Protein AF-A0A7S3T2J5-F1 (afdb_monomer)

Mean predicted aligned error: 13.07 Å

Organism: NCBI:txid141414

Radius of gyration: 18.02 Å; Cα contacts (8 Å, |Δi|>4): 189; chains: 1; bounding box: 41×32×52 Å

Secondary structure (DSSP, 8-state):
---------EEEESSTTPEEEEEEEEEEEETT-S-EEEEEEEEEEE-STGGGTS-SSTTS-EEEEEE------HHHHHHHHHHHHTT-----B---TTS---GGGTT--SSS-B--S---GGGS-GGGGGG--

Structure (mmCIF, N/CA/C/O backbone):
data_AF-A0A7S3T2J5-F1
#
_entry.id   AF-A0A7S3T2J5-F1
#
loop_
_atom_site.group_PDB
_atom_site.id
_atom_site.type_symbol
_atom_site.label_atom_id
_atom_site.label_alt_id
_atom_site.label_comp_id
_atom_site.label_asym_id
_atom_site.label_entity_id
_atom_site.label_seq_id
_atom_site.pdbx_PDB_ins_code
_atom_site.Cartn_x
_atom_site.Cartn_y
_atom_site.Cartn_z
_atom_site.occupancy
_atom_site.B_iso_or_equiv
_atom_site.auth_seq_id
_atom_site.auth_comp_id
_atom_site.auth_asym_id
_atom_site.auth_atom_id
_atom_site.pdbx_PDB_model_num
ATOM 1 N N . GLU A 1 1 ? 20.599 11.125 -16.199 1.00 37.53 1 GLU A N 1
ATOM 2 C CA . GLU A 1 1 ? 20.262 11.473 -14.803 1.00 37.53 1 GLU A CA 1
ATOM 3 C C . GLU A 1 1 ? 19.714 10.241 -14.103 1.00 37.53 1 GLU A C 1
ATOM 5 O O . GLU A 1 1 ? 18.983 9.485 -14.730 1.00 37.53 1 GLU A O 1
ATOM 10 N N . VAL A 1 2 ? 20.115 9.981 -12.857 1.00 46.31 2 VAL A N 1
ATOM 11 C CA . VAL A 1 2 ? 19.514 8.902 -12.060 1.00 46.31 2 VAL A CA 1
ATOM 12 C C . VAL A 1 2 ? 18.195 9.443 -11.529 1.00 46.31 2 VAL A C 1
ATOM 14 O O . VAL A 1 2 ? 18.190 10.339 -10.688 1.00 46.31 2 VAL A O 1
ATOM 17 N N . GLU A 1 3 ? 17.090 8.938 -12.067 1.00 45.47 3 GLU A N 1
ATOM 18 C CA . GLU A 1 3 ? 15.744 9.227 -11.588 1.00 45.47 3 GLU A CA 1
ATOM 19 C C . GLU A 1 3 ? 15.683 8.922 -10.084 1.00 45.47 3 GLU A C 1
ATOM 21 O O . GLU A 1 3 ? 15.905 7.793 -9.637 1.00 45.47 3 GLU A O 1
ATOM 26 N N . LYS A 1 4 ? 15.496 9.969 -9.277 1.00 44.91 4 LYS A N 1
ATOM 27 C CA . LYS A 1 4 ? 15.444 9.879 -7.819 1.00 44.91 4 LYS A CA 1
ATOM 28 C C . LYS A 1 4 ? 14.206 9.051 -7.471 1.00 44.91 4 LYS A C 1
ATOM 30 O O . LYS A 1 4 ? 13.093 9.533 -7.657 1.00 44.91 4 LYS A O 1
ATOM 35 N N . LEU A 1 5 ? 14.403 7.810 -7.013 1.00 49.81 5 LEU A N 1
ATOM 36 C CA . LEU A 1 5 ? 13.306 6.927 -6.603 1.00 49.81 5 LEU A CA 1
ATOM 37 C C . LEU A 1 5 ? 12.352 7.701 -5.670 1.00 49.81 5 LEU A C 1
ATOM 39 O O . LEU A 1 5 ? 12.833 8.320 -4.712 1.00 49.81 5 LEU A O 1
ATOM 43 N N . PRO A 1 6 ? 11.038 7.712 -5.952 1.00 50.84 6 PRO A N 1
ATOM 44 C CA . PRO A 1 6 ? 10.086 8.539 -5.229 1.00 50.84 6 PRO A CA 1
ATOM 45 C C . PRO A 1 6 ? 10.014 8.119 -3.762 1.00 50.84 6 PRO A C 1
ATOM 47 O O . PRO A 1 6 ? 10.261 6.966 -3.405 1.00 50.84 6 PRO A O 1
ATOM 50 N N . GLU A 1 7 ? 9.741 9.119 -2.929 1.00 56.75 7 GLU A N 1
ATOM 51 C CA . GLU A 1 7 ? 9.939 9.148 -1.484 1.00 56.75 7 GLU A CA 1
ATOM 52 C C . GLU A 1 7 ? 9.652 7.831 -0.749 1.00 56.75 7 GLU A C 1
ATOM 54 O O . GLU A 1 7 ? 8.604 7.194 -0.882 1.00 56.75 7 GLU A O 1
ATOM 59 N N . ARG A 1 8 ? 10.629 7.474 0.091 1.00 78.06 8 ARG A N 1
ATOM 60 C CA . ARG A 1 8 ? 10.541 6.439 1.123 1.00 78.06 8 ARG A CA 1
ATOM 61 C C . ARG A 1 8 ? 9.347 6.716 2.044 1.00 78.06 8 ARG A C 1
ATOM 63 O O . ARG A 1 8 ? 8.918 7.856 2.180 1.00 78.06 8 ARG A O 1
ATOM 70 N N . TRP A 1 9 ? 8.860 5.668 2.706 1.00 88.50 9 TRP A N 1
ATOM 71 C CA . TRP A 1 9 ? 7.874 5.740 3.789 1.00 88.50 9 TRP A CA 1
ATOM 72 C C . TRP A 1 9 ? 7.984 7.025 4.622 1.00 88.50 9 TRP A C 1
ATOM 74 O O . TRP A 1 9 ? 9.035 7.277 5.213 1.00 88.50 9 TRP A O 1
ATOM 84 N N . HIS A 1 10 ? 6.899 7.790 4.715 1.00 92.50 10 HIS A N 1
ATOM 85 C CA . HIS A 1 10 ? 6.818 8.964 5.582 1.00 92.50 10 HIS A CA 1
ATOM 86 C C . HIS A 1 10 ? 5.781 8.735 6.677 1.00 92.50 10 HIS A C 1
ATOM 88 O O . HIS A 1 10 ? 4.731 8.141 6.435 1.00 92.50 10 HIS A O 1
ATOM 94 N N . VAL A 1 11 ? 6.063 9.197 7.894 1.00 94.88 11 VAL A N 1
ATOM 95 C CA . VAL A 1 11 ? 5.111 9.095 9.006 1.00 94.88 11 VAL A CA 1
ATOM 96 C C . VAL A 1 11 ? 3.907 9.987 8.703 1.00 94.88 11 VAL A C 1
ATOM 98 O O . VAL A 1 11 ? 4.060 11.186 8.499 1.00 94.88 11 VAL A O 1
ATOM 101 N N . CYS A 1 12 ? 2.716 9.394 8.669 1.00 96.44 12 CYS A N 1
ATOM 102 C CA . CYS A 1 12 ? 1.449 10.093 8.429 1.00 96.44 12 CYS A CA 1
ATOM 103 C C . CYS A 1 12 ? 0.574 10.165 9.689 1.00 96.44 12 CYS A C 1
ATOM 105 O O . CYS A 1 12 ? -0.307 11.014 9.775 1.00 96.44 12 CYS A O 1
ATOM 107 N N . ALA A 1 13 ? 0.822 9.291 10.669 1.00 97.19 13 ALA A N 1
ATOM 108 C CA . ALA A 1 13 ? 0.230 9.347 11.998 1.00 97.19 13 ALA A CA 1
ATOM 109 C C . ALA A 1 13 ? 1.298 8.931 13.015 1.00 97.19 13 ALA A C 1
ATOM 111 O O . ALA A 1 13 ? 1.749 7.790 13.002 1.00 97.19 13 ALA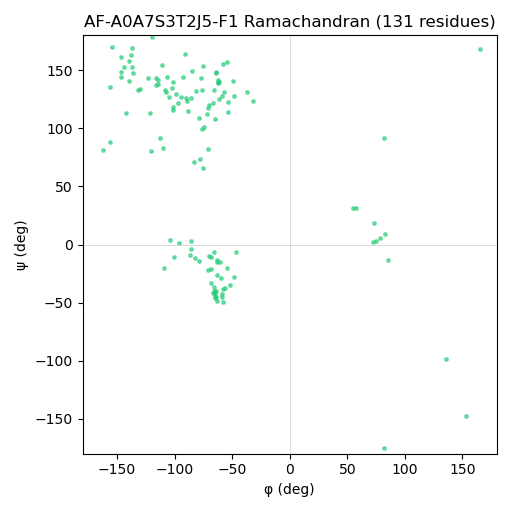 A O 1
ATOM 112 N N . ALA A 1 14 ? 1.736 9.863 13.864 1.00 94.88 14 ALA A N 1
ATOM 113 C CA . ALA A 1 14 ? 2.833 9.634 14.811 1.00 94.88 14 ALA A CA 1
ATOM 114 C C . ALA A 1 14 ? 2.416 8.853 16.070 1.00 94.88 14 ALA A C 1
ATOM 116 O O . ALA A 1 14 ? 3.279 8.391 16.810 1.00 94.88 14 ALA A O 1
ATOM 117 N N . VAL A 1 15 ? 1.109 8.723 16.309 1.0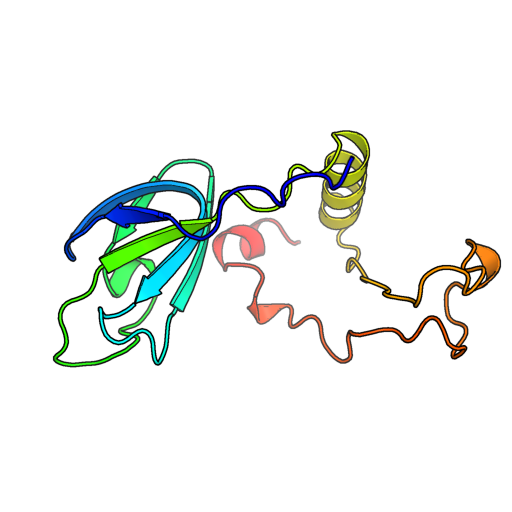0 93.62 15 VAL A N 1
ATOM 118 C CA . VAL A 1 15 ? 0.526 8.045 17.471 1.00 93.62 15 VAL A CA 1
ATOM 119 C C . VAL A 1 15 ? -0.656 7.181 17.045 1.00 93.62 15 VAL A C 1
ATOM 121 O O . VAL A 1 15 ? -1.338 7.479 16.058 1.00 93.62 15 VAL A O 1
ATOM 124 N N . GLU A 1 16 ? -0.906 6.128 17.811 1.00 92.19 16 GLU A N 1
ATOM 125 C CA . GLU A 1 16 ? -2.060 5.250 17.652 1.00 92.19 16 GLU A CA 1
ATOM 126 C C . GLU A 1 16 ? -3.373 6.022 17.871 1.00 92.19 16 GLU A C 1
ATOM 128 O O . GLU A 1 16 ? -3.452 6.925 18.705 1.00 92.19 16 GLU A O 1
ATOM 133 N N . GLY A 1 17 ? -4.395 5.716 17.073 1.00 94.62 17 GLY A N 1
ATOM 134 C CA . GLY A 1 17 ? -5.683 6.416 17.064 1.00 94.62 17 GLY A CA 1
ATOM 135 C C . GLY A 1 17 ? -5.737 7.668 16.183 1.00 94.62 17 GLY A C 1
ATOM 136 O O . GLY A 1 17 ? -6.828 8.144 15.873 1.00 94.62 17 GLY A O 1
ATOM 137 N N . ALA A 1 18 ? -4.602 8.199 15.716 1.00 97.12 18 ALA A N 1
ATOM 138 C CA . ALA A 1 18 ? -4.611 9.317 14.773 1.00 97.12 18 ALA A CA 1
ATOM 139 C C . ALA A 1 18 ? -4.997 8.868 13.349 1.00 97.12 18 ALA A C 1
ATOM 141 O O . ALA A 1 18 ? -4.798 7.721 12.948 1.00 97.12 18 ALA A O 1
ATOM 142 N N . THR A 1 19 ? -5.552 9.787 12.556 1.00 98.00 19 THR A N 1
ATOM 143 C CA . THR A 1 19 ? -5.919 9.517 11.156 1.00 98.00 19 THR A CA 1
ATOM 144 C C . THR A 1 19 ? -4.724 9.737 10.230 1.00 98.00 19 THR A C 1
ATOM 146 O O . THR A 1 19 ? -4.156 10.825 10.198 1.00 98.00 19 THR A O 1
ATOM 149 N N . CYS A 1 20 ? -4.386 8.730 9.426 1.00 97.44 20 CYS A N 1
ATOM 150 C CA . CYS A 1 20 ? -3.382 8.816 8.370 1.00 97.44 20 CYS A CA 1
ATOM 151 C C . CYS A 1 20 ? -4.065 9.076 7.021 1.00 97.44 20 CYS A C 1
ATOM 153 O O . CYS A 1 20 ? -4.892 8.276 6.582 1.00 97.44 20 CYS A O 1
ATOM 155 N N . LYS A 1 21 ? -3.710 10.174 6.342 1.00 96.38 21 LYS A N 1
ATOM 156 C CA . LYS A 1 21 ? -4.104 10.425 4.946 1.00 96.38 21 LYS A CA 1
ATOM 157 C C . LYS A 1 21 ? -3.062 9.822 4.009 1.00 96.38 21 LYS A C 1
ATOM 159 O O . LYS A 1 21 ? -1.884 10.146 4.121 1.00 96.38 21 LYS A O 1
ATOM 164 N N . CYS A 1 22 ? -3.491 8.942 3.113 1.00 91.94 22 CYS A N 1
ATOM 165 C CA . CYS A 1 22 ? -2.616 8.235 2.189 1.00 91.94 22 CYS A CA 1
ATOM 166 C C . CYS A 1 22 ? -3.394 7.781 0.948 1.00 91.94 22 CYS A C 1
ATOM 168 O O . CYS A 1 22 ? -4.496 7.238 1.054 1.00 91.94 22 CYS A O 1
ATOM 170 N N . HIS A 1 23 ? -2.792 7.976 -0.223 1.00 88.19 23 HIS A N 1
ATOM 171 C CA . HIS A 1 23 ? -3.174 7.313 -1.469 1.00 88.19 23 HIS A CA 1
ATOM 172 C C . HIS A 1 23 ? -2.022 6.388 -1.854 1.00 88.19 23 HIS A C 1
ATOM 174 O O . HIS A 1 23 ? -1.051 6.834 -2.455 1.00 88.19 23 HIS A O 1
ATOM 180 N N . GLY A 1 24 ? -2.084 5.133 -1.415 1.00 87.25 24 GLY A N 1
ATOM 181 C CA . GLY A 1 24 ? -0.972 4.192 -1.499 1.00 87.25 24 GLY A CA 1
ATOM 182 C C . GLY A 1 24 ? -1.050 3.128 -0.413 1.00 87.25 24 GLY A C 1
ATOM 183 O O . GLY A 1 24 ? -2.133 2.724 0.004 1.00 87.25 24 GLY A O 1
ATOM 184 N N . THR A 1 25 ? 0.100 2.659 0.054 1.00 90.69 25 THR A N 1
ATOM 185 C CA . THR A 1 25 ? 0.180 1.663 1.124 1.00 90.69 25 THR A CA 1
ATOM 186 C C . THR A 1 25 ? 0.453 2.357 2.449 1.00 90.69 25 THR A C 1
ATOM 188 O O . THR A 1 25 ? 1.397 3.133 2.566 1.00 90.69 25 THR A O 1
ATOM 191 N N . VAL A 1 26 ? -0.339 2.051 3.472 1.00 94.19 26 VAL A N 1
ATOM 192 C CA . VAL A 1 26 ? -0.065 2.437 4.857 1.00 94.19 26 VAL A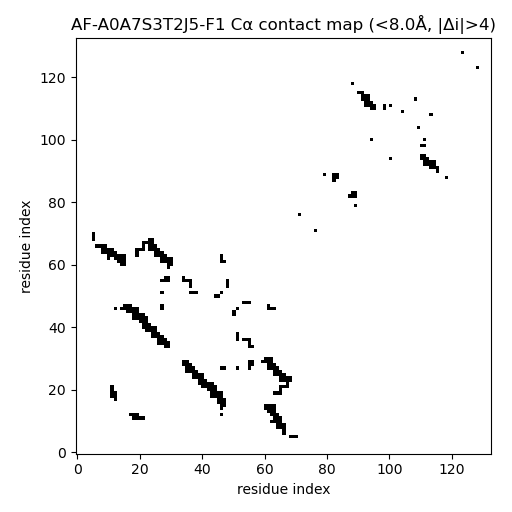 CA 1
ATOM 193 C C . VAL A 1 26 ? 0.482 1.227 5.597 1.00 94.19 26 VAL A C 1
ATOM 195 O O . VAL A 1 26 ? -0.058 0.128 5.475 1.00 94.19 26 VAL A O 1
ATOM 198 N N . ARG A 1 27 ? 1.547 1.432 6.372 1.00 93.88 27 ARG A N 1
ATOM 199 C CA . ARG A 1 27 ? 2.074 0.448 7.321 1.00 93.88 27 ARG A CA 1
ATOM 200 C C . ARG A 1 27 ? 1.763 0.884 8.750 1.00 93.88 27 ARG A C 1
ATOM 202 O O . ARG A 1 27 ? 2.051 2.026 9.103 1.00 93.88 27 ARG A O 1
ATOM 209 N N . PHE A 1 28 ? 1.226 -0.021 9.554 1.00 94.56 28 PHE A N 1
ATOM 210 C CA . PHE A 1 28 ? 1.010 0.117 10.992 1.00 94.56 28 PHE A CA 1
ATOM 211 C C . PHE A 1 28 ? 2.113 -0.644 11.724 1.00 94.56 28 PHE A C 1
ATOM 213 O O . PHE A 1 28 ? 2.282 -1.844 11.504 1.00 94.56 28 PHE A O 1
ATOM 220 N N . HIS A 1 29 ? 2.925 0.056 12.518 1.00 93.69 29 HIS A N 1
ATOM 221 C CA . HIS A 1 29 ? 4.130 -0.518 13.122 1.00 93.69 29 HIS A CA 1
ATOM 222 C C . HIS A 1 29 ? 4.548 0.196 14.411 1.00 93.69 29 HIS A C 1
ATOM 224 O O . HIS A 1 29 ? 4.042 1.268 14.738 1.00 93.69 29 HIS A O 1
ATOM 230 N N . SER A 1 30 ? 5.504 -0.387 15.138 1.00 91.56 30 SER A N 1
ATOM 231 C CA . SER A 1 30 ? 6.185 0.277 16.256 1.00 91.56 30 SER A CA 1
ATOM 232 C C . SER A 1 30 ? 7.448 1.010 15.801 1.00 91.56 30 SER A C 1
ATOM 234 O O . SER A 1 30 ? 7.999 0.729 14.734 1.00 91.56 30 SER A O 1
ATOM 236 N N . TRP A 1 31 ? 7.964 1.902 16.649 1.00 84.19 31 TRP A N 1
ATOM 237 C CA . TRP A 1 31 ? 9.206 2.655 16.405 1.00 84.19 31 TRP A CA 1
ATOM 238 C C . TRP A 1 31 ? 10.409 1.764 16.037 1.00 84.19 31 TRP A C 1
ATOM 240 O O . TRP A 1 31 ? 11.224 2.153 15.208 1.00 84.19 31 TRP A O 1
ATOM 250 N N . THR A 1 32 ? 10.495 0.559 16.606 1.00 80.38 32 THR A N 1
ATOM 251 C CA . THR A 1 32 ? 11.620 -0.360 16.374 1.00 80.38 32 THR A CA 1
ATOM 252 C C . THR A 1 32 ? 11.640 -0.968 14.960 1.00 80.38 32 THR A C 1
ATOM 254 O O . THR A 1 32 ? 12.703 -1.342 14.480 1.00 80.38 32 THR A O 1
ATOM 257 N N . GLY A 1 33 ? 10.497 -0.998 14.256 1.00 70.81 33 GLY A N 1
ATOM 258 C CA . GLY A 1 33 ? 10.412 -1.361 12.833 1.00 70.81 33 GLY A CA 1
ATOM 259 C C . GLY A 1 33 ? 10.473 -2.857 12.486 1.00 70.81 33 GLY A C 1
ATOM 260 O O . GLY A 1 33 ? 10.489 -3.184 11.304 1.00 70.81 33 GLY A O 1
ATOM 261 N N . ASP A 1 34 ? 10.491 -3.752 13.473 1.00 77.31 34 ASP A N 1
ATOM 262 C CA . ASP A 1 34 ? 10.733 -5.196 13.298 1.00 77.31 34 ASP A CA 1
ATOM 263 C C . ASP A 1 34 ? 9.598 -5.922 12.548 1.00 77.31 34 ASP A C 1
ATO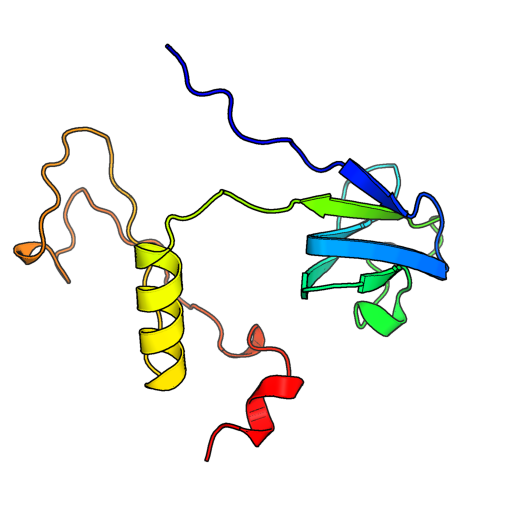M 265 O O . ASP A 1 34 ? 9.848 -6.878 11.816 1.00 77.31 34 ASP A O 1
ATOM 269 N N . TRP A 1 35 ? 8.351 -5.473 12.729 1.00 82.69 35 TRP A N 1
ATOM 270 C CA . TRP A 1 35 ? 7.161 -6.010 12.065 1.00 82.69 35 TRP A CA 1
ATOM 271 C C . TRP A 1 35 ? 6.134 -4.904 11.805 1.00 82.69 35 TRP A C 1
ATOM 273 O O . TRP A 1 35 ? 6.030 -3.935 12.565 1.00 82.69 35 TRP A O 1
ATOM 283 N N . ALA A 1 36 ? 5.372 -5.050 10.720 1.00 89.12 36 ALA A N 1
ATOM 284 C CA . ALA A 1 36 ? 4.327 -4.117 10.339 1.00 89.12 36 ALA A CA 1
ATOM 285 C C . ALA A 1 36 ? 3.160 -4.839 9.666 1.00 89.12 36 ALA A C 1
ATOM 287 O O . ALA A 1 36 ? 3.361 -5.750 8.865 1.00 89.12 36 ALA A O 1
ATOM 288 N N . MET A 1 37 ? 1.947 -4.364 9.927 1.00 91.06 37 MET A N 1
ATOM 289 C CA . MET A 1 37 ? 0.775 -4.712 9.125 1.00 91.06 37 MET A CA 1
ATOM 290 C C . MET A 1 37 ? 0.593 -3.665 8.032 1.00 91.06 37 MET A C 1
ATOM 292 O O . MET A 1 37 ? 0.860 -2.484 8.255 1.00 91.06 37 MET A O 1
ATOM 296 N N . VAL A 1 38 ? 0.156 -4.079 6.843 1.00 91.06 38 VAL A N 1
ATOM 297 C CA . VAL A 1 38 ? -0.001 -3.184 5.689 1.00 91.06 38 VAL A CA 1
ATOM 298 C C . VAL A 1 38 ? -1.425 -3.202 5.146 1.00 91.06 38 VAL A C 1
ATOM 300 O O . VAL A 1 38 ? -2.093 -4.239 5.118 1.00 91.06 38 VAL A O 1
ATOM 303 N N . ARG A 1 39 ? -1.887 -2.035 4.697 1.00 86.25 39 ARG A N 1
ATOM 304 C CA . ARG A 1 39 ? -3.181 -1.847 4.034 1.00 86.25 39 ARG A CA 1
ATOM 305 C C . ARG A 1 39 ? -3.030 -0.875 2.873 1.00 86.25 39 ARG A C 1
ATOM 307 O O . ARG A 1 39 ? -2.322 0.124 2.983 1.00 86.25 39 ARG A O 1
ATOM 314 N N . HIS A 1 40 ? -3.711 -1.156 1.767 1.00 86.94 40 HIS A N 1
ATOM 315 C CA . HIS A 1 40 ? -3.864 -0.178 0.696 1.00 86.94 40 HIS A CA 1
ATOM 316 C C . HIS A 1 40 ? -4.992 0.797 1.051 1.00 86.94 40 HIS A C 1
ATOM 318 O O . HIS A 1 40 ? -6.075 0.380 1.460 1.00 86.94 40 HIS A O 1
ATOM 324 N N . VAL A 1 41 ? -4.736 2.092 0.898 1.00 86.00 41 VAL A N 1
ATOM 325 C CA . VAL A 1 41 ? -5.643 3.176 1.275 1.00 86.00 41 VAL A CA 1
ATOM 326 C C . VAL A 1 41 ? -5.735 4.154 0.112 1.00 86.00 41 VAL A C 1
ATOM 328 O O . VAL A 1 41 ? -4.722 4.563 -0.445 1.00 86.00 41 VAL A O 1
ATOM 331 N N . SER A 1 42 ? -6.958 4.549 -0.239 1.00 87.19 42 SER A N 1
ATOM 332 C CA . SER A 1 42 ? -7.222 5.640 -1.178 1.00 87.19 42 SER A CA 1
ATOM 333 C C . SER A 1 42 ? -8.040 6.711 -0.466 1.00 87.19 42 SER A C 1
ATOM 335 O O . SER A 1 42 ? -9.266 6.739 -0.571 1.00 87.19 42 SER A O 1
ATOM 337 N N . GLY A 1 43 ? -7.356 7.550 0.314 1.00 91.62 43 GLY A N 1
ATOM 338 C CA . GLY A 1 43 ? -7.962 8.600 1.128 1.00 91.62 43 GLY A CA 1
ATOM 339 C C . GLY A 1 43 ? -7.358 8.627 2.527 1.00 91.62 43 GLY A C 1
ATOM 340 O O . GLY A 1 43 ? -6.288 9.197 2.734 1.00 91.62 43 GLY A O 1
ATOM 341 N N . SER A 1 44 ? -8.039 8.024 3.500 1.00 95.12 44 SER A N 1
ATOM 342 C CA . SER A 1 44 ? -7.591 8.003 4.895 1.00 95.12 44 SER A CA 1
ATOM 343 C C . SER A 1 44 ? -7.908 6.694 5.608 1.00 95.12 44 SER A C 1
ATOM 345 O O . SER A 1 44 ? -8.895 6.037 5.285 1.00 95.12 44 SER A O 1
ATOM 347 N N . ILE A 1 45 ? -7.102 6.361 6.614 1.00 96.25 45 ILE A N 1
ATOM 348 C CA . ILE A 1 45 ? -7.301 5.225 7.519 1.00 96.25 45 ILE A CA 1
ATOM 349 C C . ILE A 1 45 ? -7.028 5.651 8.966 1.00 96.25 45 ILE A C 1
ATOM 351 O O . ILE A 1 45 ? -6.174 6.510 9.214 1.00 96.25 45 ILE A O 1
ATOM 355 N N . LEU A 1 46 ? -7.744 5.061 9.923 1.00 97.88 46 LEU A N 1
ATOM 356 C CA . LEU A 1 46 ? -7.444 5.229 11.343 1.00 97.88 46 LEU A CA 1
ATOM 357 C C . LEU A 1 46 ? -6.225 4.372 11.710 1.00 97.88 46 LEU A C 1
ATOM 359 O O . LEU A 1 46 ? -6.149 3.208 11.328 1.00 97.88 46 LEU A O 1
ATOM 363 N N . CYS A 1 47 ? -5.254 4.935 12.424 1.00 97.19 47 CYS A N 1
ATOM 364 C CA . CYS A 1 47 ? -4.044 4.215 12.809 1.00 97.19 47 CYS A CA 1
ATOM 365 C C . CYS A 1 47 ? -4.274 3.383 14.081 1.00 97.19 47 CYS A C 1
ATOM 367 O O . CYS A 1 47 ? -3.794 3.763 15.145 1.00 97.19 47 CYS A O 1
ATOM 369 N N . THR A 1 48 ? -5.051 2.300 13.999 1.00 96.56 48 THR A N 1
ATOM 370 C CA . THR A 1 48 ? -5.355 1.415 15.142 1.00 96.56 48 THR A CA 1
ATOM 371 C C . THR A 1 48 ? -5.308 -0.056 14.762 1.00 96.56 48 THR A C 1
ATOM 373 O O . THR A 1 48 ? -5.397 -0.402 13.584 1.00 96.56 48 THR A O 1
ATOM 376 N N . ALA A 1 49 ? -5.221 -0.930 15.764 1.00 93.94 49 ALA A N 1
ATOM 377 C CA . ALA A 1 49 ? -5.262 -2.370 15.552 1.00 93.94 49 ALA A CA 1
ATOM 378 C C . ALA A 1 49 ? -6.544 -2.830 14.835 1.00 93.94 49 ALA A C 1
ATOM 380 O O . ALA A 1 49 ? -6.480 -3.678 13.953 1.00 93.94 49 ALA A O 1
ATOM 381 N N . GLU A 1 50 ? -7.703 -2.236 15.133 1.00 94.69 50 GLU A N 1
ATOM 382 C CA . GLU A 1 50 ? -8.983 -2.618 14.521 1.00 94.69 50 GLU A CA 1
ATOM 383 C C . GLU A 1 50 ? -9.005 -2.331 13.017 1.00 94.69 50 GLU A C 1
ATOM 385 O O . GLU A 1 50 ? -9.455 -3.163 12.234 1.00 94.69 50 GLU A O 1
ATOM 390 N N . ALA A 1 51 ? -8.475 -1.180 12.592 1.00 93.00 51 ALA A N 1
ATOM 391 C CA . ALA A 1 51 ? -8.424 -0.805 11.178 1.00 93.00 51 ALA A CA 1
ATOM 392 C C . ALA A 1 51 ? -7.454 -1.674 10.356 1.00 93.00 51 ALA A C 1
ATOM 394 O O . ALA A 1 51 ? -7.570 -1.748 9.131 1.00 93.00 51 ALA A O 1
ATOM 395 N N . PHE A 1 52 ? -6.492 -2.314 11.026 1.00 92.31 52 PHE A N 1
ATOM 396 C CA . PHE A 1 52 ? -5.526 -3.232 10.426 1.00 92.31 52 PHE A CA 1
ATOM 397 C C . PHE A 1 52 ? -5.846 -4.705 10.722 1.00 92.31 52 PHE A C 1
ATOM 399 O O . PHE A 1 52 ? -5.085 -5.566 10.292 1.00 92.31 52 PHE A O 1
ATOM 406 N N . GLU A 1 53 ? -6.970 -4.991 11.391 1.00 92.50 53 GLU A N 1
ATOM 407 C CA . GLU A 1 53 ? -7.419 -6.331 11.801 1.00 92.50 53 GLU A CA 1
ATOM 408 C C . GLU A 1 53 ? -6.400 -7.081 12.684 1.00 92.50 53 GLU A C 1
ATOM 410 O O . GLU A 1 53 ? -6.299 -8.307 12.655 1.00 92.50 53 GLU A O 1
ATOM 415 N N . GLY A 1 54 ? -5.626 -6.346 13.484 1.00 90.62 54 GLY A N 1
ATOM 416 C CA . GLY A 1 54 ? -4.680 -6.923 14.430 1.00 90.62 54 GLY A CA 1
ATOM 417 C C . GLY A 1 54 ? -3.663 -5.935 14.989 1.00 90.62 54 GLY A C 1
ATOM 418 O O . GLY A 1 54 ? -3.496 -4.815 14.507 1.00 90.62 54 GLY A O 1
ATOM 419 N N . ASP A 1 55 ? -2.952 -6.383 16.023 1.00 89.38 55 ASP A N 1
ATOM 420 C CA . ASP A 1 55 ? -1.827 -5.655 16.598 1.00 89.38 55 ASP A CA 1
ATOM 421 C C . ASP A 1 55 ? -0.500 -6.274 16.097 1.00 89.38 55 ASP A C 1
ATOM 423 O O . ASP A 1 55 ? -0.198 -7.420 16.442 1.00 89.38 55 ASP A O 1
ATOM 427 N N . PRO A 1 56 ? 0.328 -5.542 15.320 1.00 87.56 56 PRO A N 1
ATOM 428 C CA . PRO A 1 56 ? 1.619 -6.032 14.844 1.00 87.56 56 PRO A CA 1
ATOM 429 C C . PRO A 1 56 ? 2.600 -6.323 15.985 1.00 87.56 56 PRO A C 1
ATOM 431 O O . PRO A 1 56 ? 3.539 -7.100 15.820 1.00 87.56 56 PRO A O 1
ATOM 434 N N . ARG A 1 57 ? 2.452 -5.660 17.132 1.00 89.44 57 ARG A N 1
ATOM 435 C CA . ARG A 1 57 ? 3.379 -5.800 18.249 1.00 89.44 57 ARG A CA 1
ATOM 436 C C . ARG A 1 57 ? 2.720 -5.443 19.585 1.00 89.44 57 ARG A C 1
ATOM 438 O O . ARG A 1 57 ? 2.840 -4.293 20.029 1.00 89.44 57 ARG A O 1
ATOM 445 N N . PRO A 1 58 ? 2.076 -6.414 20.250 1.00 88.19 58 PRO A N 1
ATOM 446 C CA . PRO A 1 58 ? 1.419 -6.198 21.533 1.00 88.19 58 PRO A CA 1
ATOM 447 C C . PRO A 1 58 ? 2.321 -5.489 22.547 1.00 88.19 58 PRO A C 1
ATOM 449 O O . PRO A 1 58 ? 3.517 -5.769 22.625 1.00 88.19 58 PRO A O 1
ATOM 452 N N . HIS A 1 59 ? 1.739 -4.576 23.329 1.00 88.88 59 HIS A N 1
ATOM 453 C CA . HIS A 1 59 ? 2.401 -3.786 24.385 1.00 88.88 59 HIS A CA 1
ATOM 454 C C . HIS A 1 59 ? 3.360 -2.672 23.925 1.00 88.88 59 HIS A C 1
ATOM 456 O O . HIS A 1 59 ? 3.929 -1.981 24.769 1.00 88.88 59 HIS A O 1
ATOM 462 N N . PHE A 1 60 ? 3.520 -2.439 22.618 1.00 90.62 60 PHE A N 1
ATOM 463 C CA . PHE A 1 60 ? 4.307 -1.315 22.093 1.00 90.62 60 PHE A CA 1
ATOM 464 C C . PHE A 1 60 ? 3.421 -0.219 21.511 1.00 90.62 60 PHE A C 1
ATOM 466 O O . PHE A 1 60 ? 2.433 -0.520 20.849 1.00 90.62 60 PHE A O 1
ATOM 473 N N . GLY A 1 61 ? 3.815 1.046 21.682 1.00 91.62 61 GLY A N 1
ATOM 474 C CA . GLY A 1 61 ? 3.150 2.167 21.016 1.00 91.62 61 GLY A CA 1
ATOM 475 C C . GLY A 1 61 ? 3.264 2.066 19.495 1.00 91.62 61 GLY A C 1
ATOM 476 O O . GLY A 1 61 ? 4.317 1.678 18.967 1.00 91.62 61 GLY A O 1
ATOM 477 N N . LYS A 1 62 ? 2.176 2.402 18.798 1.00 93.62 62 LYS A N 1
ATOM 478 C CA . LYS A 1 62 ? 2.078 2.280 17.343 1.00 93.62 62 LYS A CA 1
ATOM 479 C C . LYS A 1 62 ? 2.030 3.622 16.635 1.00 93.62 62 LYS A C 1
ATOM 481 O O . LYS A 1 62 ? 1.614 4.633 17.196 1.00 93.62 62 LYS A O 1
ATOM 486 N N . LEU A 1 63 ? 2.460 3.598 15.380 1.00 96.25 63 LEU A N 1
ATOM 487 C CA . LEU A 1 63 ? 2.409 4.7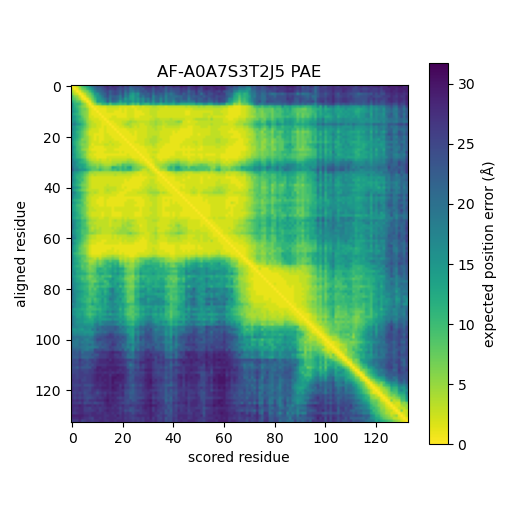14 14.449 1.00 96.25 63 LEU A CA 1
ATOM 488 C C . LEU A 1 63 ? 2.176 4.192 13.027 1.00 96.25 63 LEU A C 1
ATOM 490 O O . LEU A 1 63 ? 2.411 3.015 12.731 1.00 96.25 63 LEU A O 1
ATOM 494 N N . CYS A 1 64 ? 1.735 5.080 12.138 1.00 96.94 64 CYS A N 1
ATOM 495 C CA . CYS A 1 64 ? 1.524 4.758 10.736 1.00 96.94 64 CYS A CA 1
ATOM 496 C C . CYS A 1 64 ? 2.449 5.560 9.831 1.00 96.94 64 CYS A C 1
ATOM 498 O O . CYS A 1 64 ? 2.618 6.773 9.986 1.00 96.94 64 CYS A O 1
ATOM 500 N N . SER A 1 65 ? 3.005 4.875 8.833 1.00 95.62 65 SER A N 1
ATOM 501 C CA . SER A 1 65 ? 3.701 5.515 7.718 1.00 95.62 65 SER A CA 1
ATOM 502 C C . SER A 1 65 ? 2.975 5.237 6.407 1.00 95.62 65 SER A C 1
ATOM 504 O O . SER A 1 65 ? 2.491 4.128 6.198 1.00 95.62 65 SER A O 1
ATOM 506 N N . CYS A 1 66 ? 2.943 6.218 5.515 1.00 94.25 66 CYS A N 1
ATOM 507 C CA . CYS A 1 66 ? 2.413 6.093 4.167 1.00 94.25 66 CYS A CA 1
ATOM 508 C C . CYS A 1 66 ? 3.563 5.948 3.168 1.00 94.25 66 CYS A C 1
ATOM 510 O O . CYS A 1 66 ? 4.596 6.614 3.269 1.00 94.25 66 CYS A O 1
ATOM 512 N N . TRP A 1 67 ? 3.366 5.078 2.188 1.00 90.62 67 TRP A N 1
ATOM 513 C CA . TRP A 1 67 ? 4.133 5.047 0.960 1.00 90.62 67 TRP A CA 1
ATOM 514 C C . TRP A 1 67 ? 3.156 5.224 -0.204 1.00 90.62 67 TRP A C 1
ATOM 516 O O . TRP A 1 67 ? 2.338 4.332 -0.439 1.00 90.62 67 TRP A O 1
ATOM 526 N N . PRO A 1 68 ? 3.216 6.346 -0.945 1.00 83.81 68 PRO A N 1
ATOM 527 C CA . PRO A 1 68 ? 2.309 6.594 -2.070 1.00 83.81 68 PRO A CA 1
ATOM 528 C C . PRO A 1 68 ? 2.508 5.615 -3.241 1.00 83.81 68 PRO A C 1
ATOM 530 O O . PRO A 1 68 ? 1.718 5.601 -4.181 1.00 83.81 68 PRO A O 1
ATOM 533 N N . GLY A 1 69 ? 3.539 4.766 -3.172 1.00 77.38 69 GLY A N 1
ATOM 534 C CA . GLY A 1 69 ? 3.900 3.825 -4.220 1.00 77.38 69 GLY A CA 1
ATOM 535 C C . GLY A 1 69 ? 4.714 4.485 -5.328 1.00 77.38 69 GLY A C 1
ATOM 536 O O . GLY A 1 69 ? 5.110 5.649 -5.248 1.00 77.38 69 GLY A O 1
ATOM 537 N N . LEU A 1 70 ? 4.996 3.706 -6.369 1.00 73.12 70 LEU A N 1
ATOM 538 C CA . LEU A 1 70 ? 5.609 4.232 -7.581 1.00 73.12 70 LEU A CA 1
ATOM 539 C C . LEU A 1 70 ? 4.548 4.976 -8.411 1.00 73.12 70 LEU A C 1
ATOM 541 O O . LEU A 1 70 ? 3.403 4.518 -8.484 1.00 73.12 70 LEU A O 1
ATOM 545 N N . PRO A 1 71 ? 4.901 6.086 -9.081 1.00 70.06 71 PRO A N 1
ATOM 546 C CA . PRO A 1 71 ? 4.024 6.752 -10.028 1.00 70.06 71 PRO A CA 1
ATOM 547 C C . PRO A 1 71 ? 3.902 5.884 -11.284 1.00 70.06 71 PRO A C 1
ATOM 549 O O . PRO A 1 71 ? 4.600 6.081 -12.272 1.00 70.06 71 PRO A O 1
ATOM 552 N N . TRP A 1 72 ? 3.026 4.883 -11.247 1.00 69.06 72 TRP A N 1
ATOM 553 C CA . TRP A 1 72 ? 2.669 4.140 -12.451 1.00 69.06 72 TRP A CA 1
ATOM 554 C C . TRP A 1 72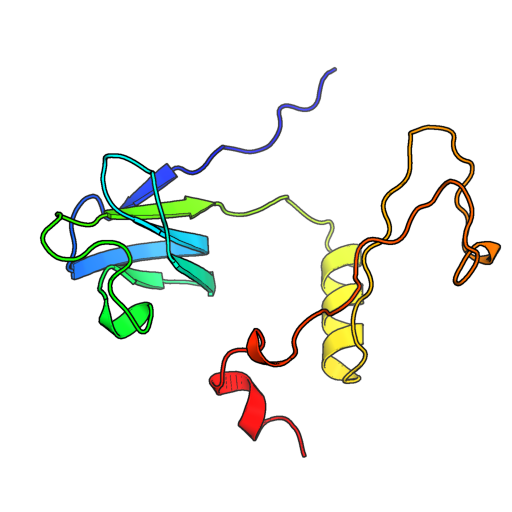 ? 2.020 5.077 -13.463 1.00 69.06 72 TRP A C 1
ATOM 556 O O . TRP A 1 72 ? 1.201 5.921 -13.077 1.00 69.06 72 TRP A O 1
ATOM 566 N N . SER A 1 73 ? 2.373 4.911 -14.741 1.00 76.00 73 SER A N 1
ATOM 567 C CA . SER A 1 73 ? 1.707 5.618 -15.832 1.00 76.00 73 SER A CA 1
ATOM 568 C C . SER A 1 73 ? 0.208 5.307 -15.823 1.00 76.00 73 SER A C 1
ATOM 570 O O . SER A 1 73 ? -0.229 4.269 -15.312 1.00 76.00 73 SER A O 1
ATOM 572 N N . GLN A 1 74 ? -0.595 6.212 -16.387 1.00 73.12 74 GLN A N 1
ATOM 573 C CA . GLN A 1 74 ? -2.041 6.008 -16.493 1.00 73.12 74 GLN A CA 1
ATOM 574 C C . GLN A 1 74 ? -2.366 4.700 -17.233 1.00 73.12 74 GLN A C 1
ATOM 576 O O . GLN A 1 74 ? -3.237 3.955 -16.803 1.00 73.12 74 GLN A O 1
ATOM 581 N N . GLU A 1 75 ? -1.575 4.360 -18.251 1.00 75.12 75 GLU A N 1
ATOM 582 C CA . GLU A 1 75 ? -1.696 3.119 -19.022 1.00 75.12 75 GLU A CA 1
ATOM 583 C C . GLU A 1 75 ? -1.564 1.861 -18.151 1.00 75.12 75 GLU A C 1
ATOM 585 O O . GLU A 1 75 ? -2.382 0.949 -18.250 1.00 75.12 75 GLU A O 1
ATOM 590 N N . VAL A 1 76 ? -0.573 1.819 -17.251 1.00 75.81 76 VAL A N 1
ATOM 591 C CA . VAL A 1 76 ? -0.383 0.684 -16.331 1.00 75.81 76 VAL A CA 1
ATOM 592 C C . VAL A 1 76 ? -1.568 0.562 -15.372 1.00 75.81 76 VAL A C 1
ATOM 594 O O . VAL A 1 76 ? -2.038 -0.545 -15.101 1.00 75.81 76 VAL A O 1
ATOM 597 N N . ARG A 1 77 ? -2.085 1.693 -14.877 1.00 77.12 77 ARG A N 1
ATOM 598 C CA . ARG A 1 77 ? -3.252 1.715 -13.983 1.00 77.12 77 ARG A CA 1
ATOM 599 C C . ARG A 1 77 ? -4.508 1.220 -14.692 1.00 77.12 77 ARG A C 1
ATOM 601 O O . ARG A 1 77 ? -5.222 0.388 -14.140 1.00 77.12 77 ARG A O 1
ATOM 608 N N . ASP A 1 78 ? -4.753 1.691 -15.909 1.00 79.94 78 ASP A N 1
ATOM 609 C CA . ASP A 1 78 ? -5.918 1.308 -16.706 1.00 79.94 78 ASP A CA 1
ATOM 610 C C . ASP A 1 78 ? -5.854 -0.173 -17.103 1.00 79.94 78 ASP A C 1
ATOM 612 O O . ASP A 1 78 ? -6.844 -0.897 -16.968 1.00 79.94 78 ASP A O 1
ATOM 616 N N . GLY A 1 79 ? -4.672 -0.659 -17.495 1.00 78.44 79 GLY A N 1
ATOM 617 C CA . GLY A 1 79 ? -4.423 -2.073 -17.774 1.00 78.44 79 GLY A CA 1
ATOM 618 C C . GLY A 1 79 ? -4.720 -2.965 -16.567 1.00 78.44 79 GLY A C 1
ATOM 619 O O . GLY A 1 79 ? -5.485 -3.929 -16.681 1.00 78.44 79 GLY A O 1
ATOM 620 N N . LEU A 1 80 ? -4.202 -2.610 -15.387 1.00 79.75 80 LEU A N 1
ATOM 621 C CA . LEU A 1 80 ? -4.471 -3.353 -14.155 1.00 79.75 80 LEU A CA 1
ATOM 622 C C . LEU A 1 80 ? -5.955 -3.301 -13.760 1.00 79.75 80 LEU A C 1
ATOM 624 O O . LEU A 1 80 ? -6.542 -4.341 -13.461 1.00 79.75 80 LEU A O 1
ATOM 628 N N . ASN A 1 81 ? -6.584 -2.124 -13.810 1.00 74.81 81 ASN A N 1
ATOM 629 C CA . ASN A 1 81 ? -8.009 -1.968 -13.512 1.00 74.81 81 ASN A CA 1
ATOM 630 C C . ASN A 1 81 ? -8.872 -2.821 -14.449 1.00 74.81 81 ASN A C 1
ATOM 632 O O . ASN A 1 81 ? -9.800 -3.487 -13.995 1.00 74.81 81 ASN A O 1
ATOM 636 N N . SER A 1 82 ? -8.545 -2.858 -15.745 1.00 76.69 82 SER A N 1
ATOM 637 C CA . SER A 1 82 ? -9.253 -3.695 -16.717 1.00 76.69 82 SER A CA 1
ATOM 638 C C . SER A 1 82 ? -9.068 -5.195 -16.447 1.00 76.69 82 SER A C 1
ATOM 640 O O . SER A 1 82 ? -10.018 -5.966 -16.585 1.00 76.69 82 SER A O 1
ATOM 642 N N . THR A 1 83 ? -7.875 -5.604 -16.001 1.00 77.88 83 THR A N 1
ATOM 643 C CA . THR A 1 83 ? -7.551 -6.987 -15.614 1.00 77.88 83 THR A CA 1
ATOM 644 C C . THR A 1 83 ? -8.404 -7.416 -14.420 1.00 77.88 83 THR A C 1
ATOM 646 O O . THR A 1 83 ? -9.078 -8.446 -14.478 1.00 77.88 83 THR A O 1
ATOM 649 N N . ILE A 1 84 ? -8.467 -6.577 -13.381 1.00 75.69 84 ILE A N 1
ATOM 650 C CA . ILE A 1 84 ? -9.278 -6.822 -12.179 1.00 75.69 84 ILE A CA 1
ATOM 651 C C . ILE A 1 84 ? -10.774 -6.827 -12.514 1.00 75.69 84 ILE A C 1
ATOM 653 O O . ILE A 1 84 ? -11.485 -7.735 -12.091 1.00 75.69 84 ILE A O 1
ATOM 657 N N . ALA A 1 85 ? -11.263 -5.872 -13.313 1.00 71.06 85 ALA A N 1
ATOM 658 C CA . ALA A 1 85 ? -12.672 -5.804 -13.717 1.00 71.06 85 ALA A CA 1
ATOM 659 C C . ALA A 1 85 ? -13.127 -7.058 -14.487 1.00 71.06 85 ALA A C 1
ATOM 661 O O . ALA A 1 85 ? -14.289 -7.456 -14.417 1.00 71.06 85 ALA A O 1
ATOM 662 N N . ARG A 1 86 ? -12.198 -7.712 -15.194 1.00 77.38 86 ARG A N 1
ATOM 663 C CA . ARG A 1 86 ? -12.413 -8.991 -15.886 1.00 77.38 86 ARG A CA 1
ATOM 664 C C . ARG A 1 86 ? -12.201 -10.218 -14.995 1.00 77.38 86 ARG A C 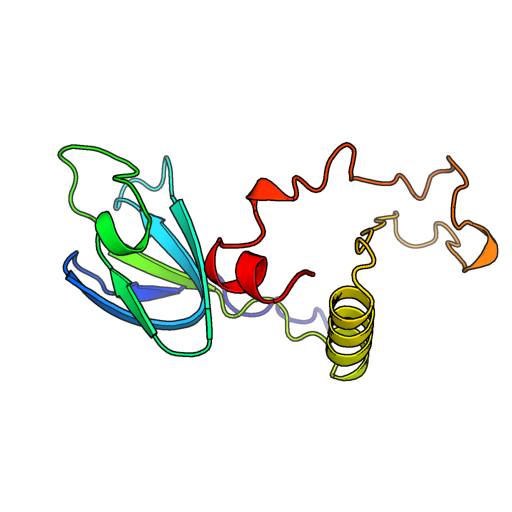1
ATOM 666 O O . ARG A 1 86 ? -12.308 -11.335 -15.492 1.00 77.38 86 ARG A O 1
ATOM 673 N N . LYS A 1 87 ? -11.909 -10.025 -13.705 1.00 77.62 87 LYS A N 1
ATOM 674 C CA . LYS A 1 87 ? -11.549 -11.076 -12.737 1.00 77.62 87 LYS A CA 1
ATOM 675 C C . LYS A 1 87 ? -10.365 -11.931 -13.190 1.00 77.62 87 LYS A C 1
ATOM 677 O O . LYS A 1 87 ? -10.293 -13.121 -12.896 1.00 77.62 87 LYS A O 1
ATOM 682 N N . LEU A 1 88 ? -9.450 -11.326 -13.937 1.00 75.06 88 LEU A N 1
ATOM 683 C CA . LEU A 1 88 ? -8.192 -11.954 -14.300 1.00 75.06 88 LEU A CA 1
ATOM 684 C C . LEU A 1 88 ? -7.186 -11.729 -13.169 1.00 75.06 88 LEU A C 1
ATOM 686 O O . LEU A 1 88 ? -7.227 -10.713 -12.474 1.00 75.06 88 LEU A O 1
ATOM 690 N N . VAL A 1 89 ? -6.274 -12.681 -12.990 1.00 69.75 89 VAL A N 1
ATOM 691 C CA . VAL A 1 89 ? -5.206 -12.577 -11.991 1.00 69.75 89 VAL A CA 1
ATOM 692 C C . VAL A 1 89 ? -4.017 -11.862 -12.635 1.00 69.75 89 VAL A C 1
ATOM 694 O O . VAL A 1 89 ? -3.439 -12.410 -13.576 1.00 69.75 89 VAL A O 1
ATOM 697 N N . PRO A 1 90 ? -3.636 -10.655 -12.175 1.00 71.69 90 PRO A N 1
ATOM 698 C CA . PRO A 1 90 ? -2.449 -9.991 -12.691 1.00 71.69 90 PRO A CA 1
ATOM 699 C C . PRO A 1 90 ? -1.196 -10.789 -12.309 1.00 71.69 90 PRO A C 1
ATOM 701 O O . PRO A 1 90 ? -1.022 -11.187 -11.156 1.00 71.69 90 PRO A O 1
ATOM 704 N N . ARG A 1 91 ? -0.308 -11.005 -13.282 1.00 68.44 91 ARG A N 1
ATOM 705 C CA . ARG A 1 91 ? 1.003 -11.636 -13.100 1.00 68.44 91 ARG A CA 1
ATOM 706 C C . ARG A 1 91 ? 2.081 -10.572 -13.256 1.00 68.44 91 ARG A C 1
ATOM 708 O O . ARG A 1 91 ? 2.039 -9.797 -14.206 1.00 68.44 91 ARG A O 1
ATOM 715 N N . VAL A 1 92 ? 3.035 -10.536 -12.330 1.00 70.31 92 VAL A N 1
ATOM 716 C CA . VAL A 1 92 ? 4.207 -9.659 -12.432 1.00 70.31 92 VAL A CA 1
ATOM 717 C C . VAL A 1 92 ? 5.415 -10.502 -12.812 1.00 70.31 92 VAL A C 1
ATOM 719 O O . VAL A 1 92 ? 5.735 -11.489 -12.148 1.00 70.31 92 VAL A O 1
ATOM 722 N N . GLU A 1 93 ? 6.091 -10.090 -13.876 1.00 62.53 93 GLU A N 1
ATOM 723 C CA . GLU A 1 93 ? 7.315 -10.714 -14.366 1.00 62.53 93 GLU A CA 1
ATOM 724 C C . GLU A 1 93 ? 8.472 -9.731 -14.218 1.00 62.53 93 GLU A C 1
ATOM 726 O O . GLU A 1 93 ? 8.318 -8.529 -14.440 1.00 62.53 93 GLU A O 1
ATOM 731 N N . ILE A 1 94 ? 9.627 -10.229 -13.778 1.00 60.34 94 ILE A N 1
ATOM 732 C CA . ILE A 1 94 ? 10.810 -9.408 -13.525 1.00 60.34 94 ILE A CA 1
ATOM 733 C C . ILE A 1 94 ? 11.986 -10.061 -14.238 1.00 60.34 94 ILE A C 1
ATOM 735 O O . ILE A 1 94 ? 12.200 -11.266 -14.131 1.00 60.34 94 ILE A O 1
ATOM 739 N N . ALA A 1 95 ? 12.775 -9.259 -14.945 1.00 57.06 95 ALA A N 1
ATOM 740 C CA . ALA A 1 95 ? 13.952 -9.739 -15.646 1.00 57.06 95 ALA A CA 1
ATOM 741 C C . ALA A 1 95 ? 15.126 -8.769 -15.523 1.00 57.06 95 ALA A C 1
ATOM 743 O O . ALA A 1 95 ? 14.956 -7.575 -15.259 1.00 57.06 95 ALA A O 1
ATOM 744 N N . ALA A 1 96 ? 16.334 -9.294 -15.723 1.00 53.22 96 ALA A N 1
ATOM 745 C CA . ALA A 1 96 ? 17.538 -8.478 -15.786 1.00 53.22 96 ALA A CA 1
ATOM 746 C C . ALA A 1 96 ? 17.500 -7.526 -16.995 1.00 53.22 96 ALA A C 1
ATOM 748 O O . ALA A 1 96 ? 16.974 -7.854 -18.055 1.00 53.22 96 ALA A O 1
ATOM 749 N N . ARG A 1 97 ? 18.106 -6.341 -16.872 1.00 50.09 97 ARG A N 1
ATOM 750 C CA . ARG A 1 97 ? 18.243 -5.417 -18.010 1.00 50.09 97 ARG A CA 1
ATOM 751 C C . ARG A 1 97 ? 18.973 -6.104 -19.171 1.00 50.09 97 ARG A C 1
ATOM 753 O O . ARG A 1 97 ? 20.045 -6.662 -18.967 1.00 50.09 97 ARG A O 1
ATOM 760 N N . GLY A 1 98 ? 18.419 -6.005 -20.381 1.00 59.03 98 GLY A N 1
ATOM 761 C CA . GLY A 1 98 ? 19.002 -6.612 -21.583 1.00 59.03 98 GLY A CA 1
ATOM 762 C C . GLY A 1 98 ? 18.669 -8.095 -21.778 1.00 59.03 98 GLY A C 1
ATOM 763 O O . GLY A 1 98 ? 19.222 -8.713 -22.679 1.00 59.03 98 GLY A O 1
ATOM 764 N N . SER A 1 99 ? 17.756 -8.660 -20.981 1.00 64.06 99 SER A N 1
ATOM 765 C CA . SER A 1 99 ? 17.286 -10.045 -21.128 1.00 64.06 99 SER A CA 1
ATOM 766 C C . SER A 1 99 ? 16.416 -10.291 -22.366 1.00 64.06 99 SER A C 1
ATOM 768 O O . SER A 1 99 ? 16.131 -11.443 -22.667 1.00 64.06 99 SER A O 1
ATOM 770 N N . GLY A 1 100 ? 15.992 -9.240 -23.078 1.00 61.72 100 GLY A N 1
ATOM 771 C CA . GLY A 1 100 ? 15.231 -9.368 -24.324 1.00 61.72 100 GLY A CA 1
ATOM 772 C C . GLY A 1 100 ? 13.772 -9.804 -24.157 1.00 61.72 100 GLY A C 1
ATOM 773 O O . GLY A 1 100 ? 13.188 -10.242 -25.145 1.00 61.72 100 GLY A O 1
ATOM 774 N N . CYS A 1 101 ? 13.192 -9.671 -22.954 1.00 59.97 101 CYS A N 1
ATOM 775 C CA . CYS A 1 101 ? 11.811 -10.095 -22.709 1.00 59.97 101 CYS A CA 1
ATOM 776 C C . CYS A 1 101 ? 10.841 -9.349 -23.637 1.00 59.97 101 CYS A C 1
ATOM 778 O O . CYS A 1 101 ? 10.851 -8.116 -23.713 1.00 59.97 101 CYS A O 1
ATOM 780 N N . ASN A 1 102 ? 10.010 -10.113 -24.330 1.00 63.59 102 ASN A N 1
ATOM 781 C CA . ASN A 1 102 ? 9.010 -9.647 -25.279 1.00 63.59 102 ASN A CA 1
ATOM 782 C C . ASN A 1 102 ? 7.690 -10.423 -25.071 1.00 63.59 102 ASN A C 1
ATOM 784 O O . ASN A 1 102 ? 7.681 -11.424 -24.359 1.00 63.59 102 ASN A O 1
ATOM 788 N N . PRO A 1 103 ? 6.567 -10.000 -25.682 1.00 59.62 103 PRO A N 1
ATOM 789 C CA . PRO A 1 103 ? 5.271 -10.661 -25.485 1.00 59.62 103 PRO A CA 1
ATOM 790 C C . PRO A 1 103 ? 5.213 -12.138 -25.913 1.00 59.62 103 PRO A C 1
ATOM 792 O O . PRO A 1 103 ? 4.258 -12.831 -25.582 1.00 59.62 103 PRO A O 1
ATOM 795 N N . GLN A 1 104 ? 6.181 -12.633 -26.694 1.00 62.38 104 GLN A N 1
ATOM 796 C CA . GLN A 1 104 ? 6.252 -14.046 -27.080 1.00 62.38 104 GLN A CA 1
ATOM 797 C C . GLN A 1 104 ? 6.897 -14.918 -25.990 1.00 62.38 104 GLN A C 1
ATOM 799 O O . GLN A 1 104 ? 6.804 -16.142 -26.069 1.00 62.38 104 GLN A O 1
ATOM 804 N N . ASP A 1 105 ? 7.514 -14.305 -24.976 1.00 59.31 105 ASP A N 1
ATOM 805 C CA . ASP A 1 105 ? 8.111 -14.998 -23.832 1.00 59.31 105 ASP A CA 1
ATOM 806 C C . ASP A 1 105 ? 7.092 -15.290 -22.713 1.00 59.31 105 ASP A C 1
ATOM 808 O O . ASP A 1 105 ? 7.422 -15.979 -21.741 1.00 59.31 105 ASP A O 1
ATOM 812 N N . ASP A 1 106 ? 5.843 -14.833 -22.865 1.00 54.28 106 ASP A N 1
ATOM 813 C CA . ASP A 1 106 ? 4.736 -15.148 -21.966 1.00 54.28 106 ASP A CA 1
ATOM 814 C C . ASP A 1 106 ? 4.616 -16.680 -21.813 1.00 54.28 106 ASP A C 1
ATOM 816 O O . ASP A 1 106 ? 4.455 -17.424 -22.780 1.00 54.28 106 ASP A O 1
ATOM 820 N N . HIS A 1 107 ? 4.692 -17.164 -20.567 1.00 50.19 107 HIS A N 1
ATOM 821 C CA . HIS A 1 107 ? 4.698 -18.591 -20.177 1.00 50.19 107 HIS A CA 1
ATOM 822 C C . HIS A 1 107 ? 6.001 -19.388 -20.415 1.00 50.19 107 HIS A C 1
ATOM 824 O O . HIS A 1 107 ? 6.037 -20.575 -20.076 1.00 50.19 107 HIS A O 1
ATOM 830 N N . SER A 1 108 ? 7.086 -18.769 -20.893 1.00 47.81 108 SER A N 1
ATOM 831 C CA . SER A 1 108 ? 8.395 -19.422 -21.050 1.00 47.81 108 SER A CA 1
ATOM 832 C C . SER A 1 108 ? 9.269 -19.280 -19.796 1.00 47.81 108 SER A C 1
ATOM 834 O O . SER A 1 108 ? 9.529 -18.182 -19.311 1.00 47.81 108 SER A O 1
ATOM 836 N N . TRP A 1 109 ? 9.769 -20.400 -19.261 1.00 45.22 109 TRP A N 1
ATOM 837 C CA . TRP A 1 109 ? 10.761 -20.413 -18.177 1.00 45.22 109 TRP A CA 1
ATOM 838 C C . TRP A 1 109 ? 12.158 -20.117 -18.740 1.00 45.22 109 TRP A C 1
ATOM 840 O O . TRP A 1 109 ? 12.988 -21.013 -18.862 1.00 45.22 109 TRP A O 1
ATOM 850 N N . THR A 1 110 ? 12.431 -18.868 -19.103 1.00 49.59 110 THR A N 1
ATOM 851 C CA . THR A 1 110 ? 13.804 -18.406 -19.389 1.00 49.59 110 THR A CA 1
ATOM 852 C C . THR A 1 110 ? 14.162 -17.280 -18.410 1.00 49.59 110 THR A C 1
ATOM 854 O O . THR A 1 110 ? 13.355 -16.951 -17.549 1.00 49.59 110 THR A O 1
ATOM 857 N N . THR A 1 111 ? 15.373 -16.719 -18.459 1.00 44.53 111 THR A N 1
ATOM 858 C CA . THR A 1 111 ? 15.950 -15.702 -17.541 1.00 44.53 111 THR A CA 1
ATOM 859 C C . THR A 1 111 ? 15.063 -14.484 -17.190 1.00 44.53 111 THR A C 1
ATOM 861 O O . THR A 1 111 ? 15.424 -13.710 -16.302 1.00 44.53 111 THR A O 1
ATOM 864 N N . CYS A 1 112 ? 13.895 -14.333 -17.820 1.00 45.31 112 CYS A N 1
ATOM 865 C CA . CYS A 1 112 ? 12.714 -13.612 -17.337 1.00 45.31 112 CYS A CA 1
ATOM 866 C C . CYS A 1 112 ? 11.979 -14.447 -16.253 1.00 45.31 112 CYS A C 1
ATOM 868 O O . CYS A 1 112 ? 10.880 -14.958 -16.463 1.00 45.31 112 CYS A O 1
ATOM 870 N N . ALA A 1 113 ? 12.611 -14.673 -15.096 1.00 47.22 113 ALA A N 1
ATOM 871 C CA . ALA A 1 113 ? 12.023 -15.522 -14.063 1.00 47.22 113 ALA A CA 1
ATOM 872 C C . ALA A 1 113 ? 10.818 -14.845 -13.384 1.00 47.22 113 ALA A C 1
ATOM 874 O O . ALA A 1 113 ? 10.910 -13.820 -12.709 1.00 47.22 113 ALA A O 1
ATOM 875 N N . VAL A 1 114 ? 9.681 -15.505 -13.552 1.00 43.75 114 VAL A N 1
ATOM 876 C CA . VAL A 1 114 ? 8.382 -15.247 -12.943 1.00 43.75 114 VAL A CA 1
ATOM 877 C C . VAL A 1 114 ? 8.477 -15.371 -11.424 1.00 43.75 114 VAL A C 1
ATOM 879 O O . VAL A 1 114 ? 8.804 -16.438 -10.907 1.00 43.75 114 VAL A O 1
ATOM 882 N N . MET A 1 115 ? 8.073 -14.332 -10.695 1.00 35.66 115 MET A N 1
ATOM 883 C CA . MET A 1 115 ? 7.799 -14.430 -9.261 1.00 35.66 115 MET A CA 1
ATOM 884 C C . MET A 1 115 ? 6.296 -14.307 -9.016 1.00 35.66 115 MET A C 1
ATOM 886 O O . MET A 1 115 ? 5.809 -13.242 -8.661 1.00 35.66 115 MET A O 1
ATOM 890 N N . SER A 1 116 ? 5.557 -15.409 -9.158 1.00 39.34 116 SER A N 1
ATOM 891 C CA . SER A 1 116 ? 4.357 -15.621 -8.336 1.00 39.34 116 SER A CA 1
ATOM 892 C C . SER A 1 116 ? 3.938 -17.092 -8.339 1.00 39.34 116 SER A C 1
ATOM 894 O O . SER A 1 116 ? 3.006 -17.503 -9.032 1.00 39.34 116 SER A O 1
ATOM 896 N N . THR A 1 117 ? 4.572 -17.917 -7.512 1.00 35.12 117 THR A N 1
ATOM 897 C CA . THR A 1 117 ? 3.830 -19.043 -6.938 1.00 35.12 117 THR A CA 1
ATOM 898 C C . THR A 1 117 ? 2.947 -18.462 -5.835 1.00 35.12 117 THR A C 1
ATOM 900 O O . THR A 1 117 ? 3.434 -18.218 -4.736 1.00 35.12 117 THR A O 1
ATOM 903 N N . ARG A 1 118 ? 1.664 -18.242 -6.163 1.00 39.31 118 ARG A N 1
ATOM 904 C CA . ARG A 1 118 ? 0.566 -17.734 -5.310 1.00 39.31 118 ARG A CA 1
ATOM 905 C C . ARG A 1 118 ? 0.511 -16.212 -5.129 1.00 39.31 118 ARG A C 1
ATOM 907 O O . ARG A 1 118 ? 1.046 -15.657 -4.179 1.00 39.31 118 ARG A O 1
ATOM 914 N N . PHE A 1 119 ? -0.250 -15.559 -6.005 1.00 42.06 119 PHE A N 1
ATOM 915 C CA . PHE A 1 119 ? -1.033 -14.400 -5.583 1.00 42.06 119 PHE A CA 1
ATOM 916 C C . PHE A 1 119 ? -2.214 -14.971 -4.786 1.00 42.06 119 PHE A C 1
ATOM 918 O O . PHE A 1 119 ? -3.103 -15.596 -5.363 1.00 42.06 119 PHE A O 1
ATOM 925 N N . ASP A 1 120 ? -2.143 -14.914 -3.459 1.00 41.28 120 ASP A N 1
ATOM 926 C CA . ASP A 1 120 ? -3.217 -15.417 -2.607 1.00 41.28 120 ASP A CA 1
ATOM 927 C C . ASP A 1 120 ? -4.430 -14.483 -2.736 1.00 41.28 120 ASP A C 1
ATOM 929 O O . ASP A 1 120 ? -4.347 -13.285 -2.465 1.00 41.28 120 ASP A O 1
ATOM 933 N N . ALA A 1 121 ? -5.562 -15.020 -3.191 1.00 40.41 121 ALA A N 1
ATOM 934 C CA . ALA A 1 121 ? -6.806 -14.266 -3.295 1.00 40.41 121 ALA A CA 1
ATOM 935 C C . ALA A 1 121 ? -7.321 -13.790 -1.920 1.00 40.41 121 ALA A C 1
ATOM 937 O O . ALA A 1 121 ? -8.153 -12.889 -1.882 1.00 40.41 121 ALA A O 1
ATOM 938 N N . SER A 1 122 ? -6.788 -14.316 -0.806 1.00 40.53 122 SER A N 1
ATOM 939 C CA . SER A 1 122 ? -7.040 -13.819 0.557 1.00 40.53 122 SER A CA 1
ATOM 940 C C . SER A 1 122 ? -6.553 -12.381 0.796 1.00 40.53 122 SER A C 1
ATOM 942 O O . SER A 1 122 ? -6.952 -11.746 1.767 1.00 40.53 122 SER A O 1
ATOM 944 N N . ILE A 1 123 ? -5.704 -11.841 -0.089 1.00 41.56 123 ILE A N 1
ATOM 945 C CA . ILE A 1 123 ? -5.192 -10.465 -0.005 1.00 41.56 123 ILE A CA 1
ATOM 946 C C . ILE A 1 123 ? -6.156 -9.472 -0.682 1.00 41.56 123 ILE A C 1
ATOM 948 O O . ILE A 1 123 ? -5.978 -8.260 -0.558 1.00 41.56 123 ILE A O 1
ATOM 952 N N . ILE A 1 124 ? -7.184 -9.953 -1.396 1.00 42.94 124 ILE A N 1
ATOM 953 C CA . ILE A 1 124 ? -8.296 -9.109 -1.842 1.00 42.94 124 ILE A CA 1
ATOM 954 C C . ILE A 1 124 ? -9.117 -8.780 -0.589 1.00 42.94 124 ILE A C 1
ATOM 956 O O . ILE A 1 124 ? -9.722 -9.690 -0.030 1.00 42.94 124 ILE A O 1
ATOM 960 N N . PRO A 1 125 ? -9.155 -7.515 -0.121 1.00 43.50 125 PRO A N 1
ATOM 961 C CA . PRO A 1 125 ? -9.865 -7.211 1.111 1.00 43.50 125 PRO A CA 1
ATOM 962 C C . PRO A 1 125 ? -11.353 -7.544 0.962 1.00 43.50 125 PRO A C 1
ATOM 964 O O . PRO A 1 125 ? -11.942 -7.230 -0.077 1.00 43.50 125 PRO A O 1
ATOM 967 N N . ASP A 1 126 ? -11.959 -8.107 2.014 1.00 44.25 126 ASP A N 1
ATOM 968 C CA . ASP A 1 126 ? -13.332 -8.642 2.028 1.00 44.25 126 ASP A CA 1
ATOM 969 C C . ASP A 1 126 ? -14.378 -7.697 1.428 1.00 44.25 126 ASP A C 1
ATOM 971 O O . ASP A 1 126 ? -15.352 -8.137 0.827 1.00 44.25 126 ASP A O 1
ATOM 975 N N . ARG A 1 127 ? -14.147 -6.380 1.489 1.00 42.91 127 ARG A N 1
ATOM 976 C CA . ARG A 1 127 ? -14.980 -5.351 0.840 1.00 42.91 127 ARG A CA 1
ATOM 977 C C . ARG A 1 127 ? -15.186 -5.539 -0.671 1.00 42.91 127 ARG A C 1
ATOM 979 O O . ARG A 1 127 ? -16.101 -4.932 -1.217 1.00 42.91 127 ARG A O 1
ATOM 986 N N . TYR A 1 128 ? -14.331 -6.302 -1.352 1.00 36.41 128 TYR A N 1
ATOM 987 C CA . TYR A 1 128 ? -14.438 -6.572 -2.789 1.00 36.41 128 TYR A CA 1
ATOM 988 C C . TYR A 1 128 ? -15.048 -7.948 -3.100 1.00 36.41 128 TYR A C 1
ATOM 990 O O . TYR A 1 128 ? -15.423 -8.180 -4.247 1.00 36.41 128 TYR A O 1
ATOM 998 N N . LEU A 1 129 ? -15.219 -8.826 -2.102 1.00 42.59 129 LEU A N 1
ATOM 999 C CA . LEU A 1 129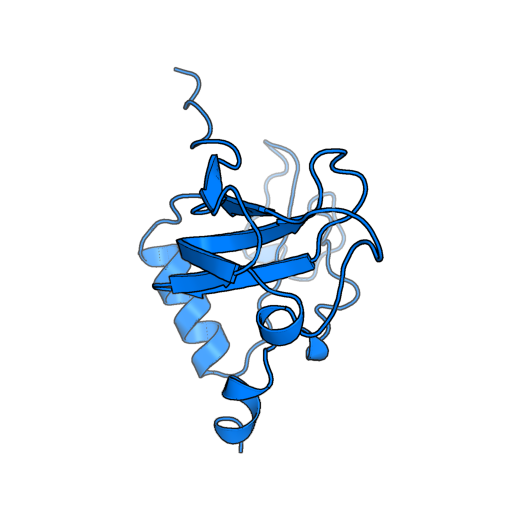 ? -15.836 -10.148 -2.274 1.00 42.59 129 LEU A CA 1
ATOM 1000 C C . LEU A 1 129 ? -17.331 -10.090 -2.656 1.00 42.59 129 LEU A C 1
ATOM 1002 O O . LEU A 1 129 ? -17.715 -10.833 -3.552 1.00 42.59 129 LEU A O 1
ATOM 1006 N N . PRO A 1 130 ? -18.177 -9.188 -2.108 1.00 40.19 130 PRO A N 1
ATOM 1007 C CA . PRO A 1 130 ? -19.589 -9.079 -2.502 1.00 40.19 130 PRO A CA 1
ATOM 1008 C C . PRO A 1 130 ? -19.809 -8.559 -3.929 1.00 40.19 130 PRO A C 1
ATOM 1010 O O . PRO A 1 130 ? -20.936 -8.555 -4.415 1.00 40.19 130 PRO A O 1
ATOM 1013 N N . MET A 1 131 ? -18.753 -8.058 -4.580 1.00 38.09 131 MET A N 1
ATOM 1014 C CA . MET A 1 131 ? -18.780 -7.597 -5.973 1.00 38.09 131 MET A CA 1
ATOM 1015 C C . MET A 1 131 ? -18.293 -8.678 -6.953 1.00 38.09 131 MET A C 1
ATOM 1017 O O . MET A 1 131 ? -18.243 -8.447 -8.163 1.00 38.09 131 MET A O 1
ATOM 1021 N N . LEU A 1 132 ? -17.954 -9.863 -6.439 1.00 31.20 132 LEU A N 1
ATOM 1022 C CA . LEU A 1 132 ? -17.742 -11.076 -7.213 1.00 31.20 132 LEU A CA 1
ATOM 1023 C C . LEU A 1 132 ? -19.075 -11.860 -7.220 1.00 31.20 132 LEU A C 1
ATOM 1025 O O . LEU A 1 132 ? -19.644 -12.066 -6.153 1.00 31.20 132 LEU A O 1
ATOM 1029 N N . PRO A 1 133 ? -19.618 -12.248 -8.386 1.00 38.03 133 PRO A N 1
ATOM 1030 C CA . PRO A 1 133 ? -20.755 -13.158 -8.480 1.00 38.03 133 PRO A CA 1
ATOM 1031 C C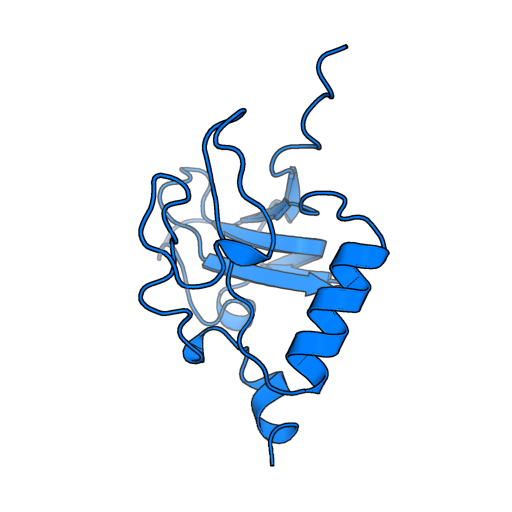 . PRO A 1 133 ? -20.368 -14.591 -8.119 1.00 38.03 133 PRO A C 1
ATOM 1033 O O . PRO A 1 133 ? -19.179 -14.945 -8.311 1.00 38.03 133 PRO A O 1
#

Foldseek 3Di:
DPDDFPDDWDFQWPFAQDKGFAQAKKWKDAPVPPWTQIDHDHTIFHNHQVRSVHDRDPPGTITMTYDNDGPDDPVVVVVVVVCVVVVHDDWDWDADPPPPDDPVCVPPPDRSDTPDPDPDPPNVPPVCVVVPD

pLDDT: mean 72.47, std 20.64, range [31.2, 98.0]

Sequence (133 aa):
EVEKLPERWHVCAAVEGATCKCHGTVRFHSWTGDWAMVRHVSGSILCTAEAFEGDPRPHFGKLCSCWPGLPWSQEVRDGLNSTIARKLVPRVEIAARGSGCNPQDDHSWTTCAVMSTRFDASIIPDRYLPMLP

Solvent-accessible surface area (backbone atoms only — not comparable to full-atom values): 8353 Å² total; per-residue (Å²): 133,84,80,74,75,73,73,72,72,39,78,45,14,87,40,58,69,34,64,24,69,32,58,28,40,37,35,42,27,39,91,86,62,88,46,64,44,77,46,80,35,86,48,66,48,58,34,42,40,76,76,66,77,47,69,65,51,82,98,55,71,37,28,24,29,31,27,63,65,78,89,68,52,70,66,58,51,51,52,51,51,52,35,51,77,68,72,45,82,88,79,62,73,51,60,59,93,88,70,74,85,50,87,84,47,69,95,50,95,49,86,51,50,68,68,65,94,69,82,59,71,83,73,57,58,70,90,55,53,85,78,52,132